Protein AF-A0AAU6XXB5-F1 (afdb_monomer)

Solvent-accessible surface area (backbone atoms only — not comparable to full-atom values): 7673 Å² total; per-residue (Å²): 137,86,54,74,69,56,53,55,53,51,56,53,62,72,57,72,91,86,84,90,88,78,92,80,81,92,74,86,88,80,85,85,77,75,78,63,79,79,72,74,73,52,68,69,59,52,54,56,74,68,56,82,62,86,82,63,86,72,87,78,90,80,84,70,57,74,66,57,48,56,51,50,53,52,48,24,76,75,68,73,47,52,67,70,50,52,52,54,46,51,53,50,54,50,44,71,75,37,59,66,56,51,54,50,53,52,54,51,54,65,60,53,80,77,114

Foldseek 3Di:
DDDPVVVVVVVVVVPDDDDDDDDDDDDDDDDPPPPPPCPPDPPLLVVLVPDDPPPPPDDDPDDDDPVVVVVVVVVCVVNVHDPSSVVVSVVVVVCVVDVVVVVVVVVVVVVVVVD

pLDDT: mean 74.74, std 17.72, range [35.91, 94.75]

Sequence (115 aa):
MRSLADEIRQELAKSTPGKPPSKTKQGNTGPGNNKKASEKTPEILQAMLDYDNSMNKHMVHVRFDKQTVALLNKFKMATDVDLTRFVAFAVKHLVDNYPDIRAIIKQFIQNSDHL

Secondary structure (DSSP, 8-state):
---HHHHHHHHHHHS------------------------PPPHHHHHHHH---TT--S-------HHHHHHHHHHHHHH---HHHHHHHHHHHHHHH-HHHHHHHHHHHHHHTT-

Structure (mmCIF, N/CA/C/O backbone):
data_AF-A0AAU6XXB5-F1
#
_entry.id   AF-A0AAU6XXB5-F1
#
loop_
_atom_site.group_PDB
_atom_site.id
_atom_site.type_symbol
_atom_site.label_atom_id
_atom_site.label_alt_id
_atom_site.label_comp_id
_atom_site.label_asym_id
_atom_site.label_entity_id
_atom_site.label_seq_id
_atom_site.pdbx_PDB_ins_code
_atom_site.Cartn_x
_atom_site.Cartn_y
_atom_site.Cartn_z
_atom_site.occupancy
_atom_site.B_iso_or_equiv
_atom_site.auth_seq_id
_atom_site.auth_comp_id
_atom_site.auth_asym_id
_atom_site.auth_atom_id
_atom_site.pdbx_PDB_model_num
ATOM 1 N N . MET A 1 1 ? 17.021 19.397 61.684 1.00 52.56 1 MET A N 1
ATOM 2 C CA . MET A 1 1 ? 16.369 19.828 60.429 1.00 52.56 1 MET A CA 1
ATOM 3 C C . MET A 1 1 ? 15.278 18.820 60.106 1.00 52.56 1 MET A C 1
ATOM 5 O O . MET A 1 1 ? 15.603 17.645 60.008 1.00 52.56 1 MET A O 1
ATOM 9 N N . ARG A 1 2 ? 14.005 19.230 60.052 1.00 53.72 2 ARG A N 1
ATOM 10 C CA . ARG A 1 2 ? 12.905 18.369 59.576 1.00 53.72 2 ARG A CA 1
ATOM 11 C C . ARG A 1 2 ? 12.763 18.571 58.065 1.00 53.72 2 ARG A C 1
ATOM 13 O O . ARG A 1 2 ? 12.937 19.694 57.601 1.00 53.72 2 ARG A O 1
ATOM 20 N N . SER A 1 3 ? 12.553 17.490 57.316 1.00 75.81 3 SER A N 1
ATOM 21 C CA . SER A 1 3 ? 12.509 17.508 55.849 1.00 75.81 3 SER A CA 1
ATOM 22 C C . SER A 1 3 ? 11.125 17.926 55.349 1.00 75.81 3 SER A C 1
ATOM 24 O O . SER A 1 3 ? 10.125 17.563 55.961 1.00 75.81 3 SER A O 1
ATOM 26 N N . LEU A 1 4 ? 11.051 18.601 54.196 1.00 70.31 4 LEU A N 1
ATOM 27 C CA . LEU A 1 4 ? 9.793 18.875 53.473 1.00 70.31 4 LEU A CA 1
ATOM 28 C C . LEU A 1 4 ? 8.967 17.597 53.240 1.00 70.31 4 LEU A C 1
ATOM 30 O O . LEU A 1 4 ? 7.739 17.617 53.229 1.00 70.31 4 LEU A O 1
ATOM 34 N N . ALA A 1 5 ? 9.645 16.455 53.108 1.00 79.69 5 ALA A N 1
ATOM 35 C CA . ALA A 1 5 ? 8.995 15.158 52.980 1.00 79.69 5 ALA A CA 1
ATOM 36 C C . ALA A 1 5 ? 8.231 14.737 54.250 1.00 79.69 5 ALA A C 1
ATOM 38 O O . ALA A 1 5 ? 7.240 14.015 54.151 1.00 79.69 5 ALA A O 1
ATOM 39 N N . ASP A 1 6 ? 8.668 15.176 55.433 1.00 77.50 6 ASP A N 1
ATOM 40 C CA . ASP A 1 6 ? 7.979 14.881 56.692 1.00 77.50 6 ASP A CA 1
ATOM 41 C C . ASP A 1 6 ? 6.734 15.756 56.874 1.00 77.50 6 ASP A C 1
ATOM 43 O O . ASP A 1 6 ? 5.744 15.286 57.428 1.00 77.50 6 ASP A O 1
ATOM 47 N N . GLU A 1 7 ? 6.742 16.980 56.342 1.00 76.38 7 GLU A N 1
ATOM 48 C CA . GLU A 1 7 ? 5.595 17.895 56.369 1.00 76.38 7 GLU A CA 1
ATOM 49 C C . GLU A 1 7 ? 4.440 17.367 55.501 1.00 76.38 7 GLU A C 1
ATOM 51 O O . GLU A 1 7 ? 3.313 17.249 55.976 1.00 76.38 7 GLU A O 1
ATOM 56 N N . ILE A 1 8 ? 4.740 16.874 54.291 1.00 72.62 8 ILE A N 1
ATOM 57 C CA . ILE A 1 8 ? 3.755 16.234 53.396 1.00 72.62 8 ILE A CA 1
ATOM 58 C C . ILE A 1 8 ? 3.140 14.982 54.038 1.00 72.62 8 ILE A C 1
ATOM 60 O O . ILE A 1 8 ? 1.934 14.745 53.946 1.00 72.62 8 ILE A O 1
ATOM 64 N N . ARG A 1 9 ? 3.958 14.170 54.720 1.00 75.38 9 ARG A N 1
ATOM 65 C CA . ARG A 1 9 ? 3.477 12.982 55.444 1.00 75.38 9 ARG A CA 1
ATOM 66 C C . ARG A 1 9 ? 2.549 13.361 56.594 1.00 75.38 9 ARG A C 1
ATOM 68 O O . ARG A 1 9 ? 1.602 12.628 56.867 1.00 75.38 9 ARG A O 1
ATOM 75 N N . GLN A 1 10 ? 2.807 14.486 57.256 1.00 74.12 10 GLN A N 1
ATOM 76 C CA . GLN A 1 10 ? 1.997 14.965 58.372 1.00 74.12 10 GLN A CA 1
ATOM 77 C C . GLN A 1 10 ? 0.671 15.587 57.901 1.00 74.12 10 GLN A C 1
ATOM 79 O O . GLN A 1 10 ? -0.356 15.367 58.544 1.00 74.12 10 GLN A O 1
ATOM 84 N N . GLU A 1 11 ? 0.672 16.272 56.753 1.00 71.25 11 GLU A N 1
ATOM 85 C CA . GLU A 1 11 ? -0.518 16.800 56.065 1.00 71.25 11 GLU A CA 1
ATOM 86 C C . GLU A 1 11 ? -1.462 15.664 55.616 1.00 71.25 11 GLU A C 1
ATOM 88 O O . GLU A 1 11 ? -2.668 15.679 55.881 1.00 71.25 11 GLU A O 1
ATOM 93 N N . LEU A 1 12 ? -0.889 14.616 55.009 1.00 67.38 12 LEU A N 1
ATOM 94 C CA . LEU A 1 12 ? -1.615 13.419 54.570 1.00 67.38 12 LEU A CA 1
ATOM 95 C C . LEU A 1 12 ? -2.127 12.580 55.746 1.00 67.38 12 LEU A C 1
ATOM 97 O O . LEU A 1 12 ? -3.184 11.976 55.637 1.00 67.38 12 LEU A O 1
ATOM 101 N N . ALA A 1 13 ? -1.411 12.543 56.873 1.00 65.75 13 ALA A N 1
ATOM 102 C CA . ALA A 1 13 ? -1.842 11.803 58.061 1.00 65.75 13 ALA A CA 1
ATOM 103 C C . ALA A 1 13 ? -2.957 12.510 58.853 1.00 65.75 13 ALA A C 1
ATOM 105 O O . ALA A 1 13 ? -3.707 11.847 59.566 1.00 65.75 13 ALA A O 1
ATOM 106 N N . LYS A 1 14 ? -3.077 13.841 58.749 1.00 63.81 14 LYS A N 1
ATOM 107 C CA . LYS A 1 14 ? -4.190 14.602 59.347 1.00 63.81 14 LYS A CA 1
ATOM 108 C C . LYS A 1 14 ? -5.472 14.522 58.517 1.00 63.81 14 LYS A C 1
ATOM 110 O O . LYS A 1 14 ? -6.561 14.678 59.064 1.00 63.81 14 LYS A O 1
ATOM 115 N N . SER A 1 15 ? -5.349 14.241 57.224 1.00 56.16 15 SER A N 1
ATOM 116 C CA . SER A 1 15 ? -6.478 14.036 56.324 1.00 56.16 15 SER A CA 1
ATOM 117 C C . SER A 1 15 ? -6.803 12.541 56.254 1.00 56.16 15 SER A C 1
ATOM 119 O O . SER A 1 15 ? -6.098 11.791 55.591 1.00 56.16 15 SER A O 1
ATOM 121 N N . THR A 1 16 ? -7.911 12.127 56.882 1.00 53.88 16 THR A N 1
ATOM 122 C CA . THR A 1 16 ? -8.555 10.785 56.866 1.00 53.88 16 THR A CA 1
ATOM 123 C C . THR A 1 16 ? -8.255 9.872 58.074 1.00 53.88 16 THR A C 1
ATOM 125 O O . THR A 1 16 ? -7.151 9.339 58.197 1.00 53.88 16 THR A O 1
ATOM 128 N N . PRO A 1 17 ? -9.250 9.577 58.936 1.00 47.62 17 PRO A N 1
ATOM 129 C CA . PRO A 1 17 ? -9.192 8.435 59.839 1.00 47.62 17 PRO A CA 1
ATOM 130 C C . PRO A 1 17 ? -9.661 7.161 59.113 1.00 47.62 17 PRO A C 1
ATOM 132 O O . PRO A 1 17 ? -10.767 7.121 58.581 1.00 47.62 17 PRO A O 1
ATOM 135 N N . GLY A 1 18 ? -8.847 6.100 59.135 1.00 43.50 18 GLY A N 1
ATOM 136 C CA . GLY A 1 18 ? -9.302 4.730 58.839 1.00 43.50 18 GLY A CA 1
ATOM 137 C C . GLY A 1 18 ? -8.377 3.910 57.934 1.00 43.50 18 GLY A C 1
ATOM 138 O O . GLY A 1 18 ? -8.357 4.073 56.722 1.00 43.50 18 GLY A O 1
ATOM 139 N N . LYS A 1 19 ? -7.628 2.985 58.537 1.00 44.06 19 LYS A N 1
ATOM 140 C CA . LYS A 1 19 ? -6.657 2.041 57.937 1.00 44.06 19 LYS A CA 1
ATOM 141 C C . LYS A 1 19 ? -7.281 0.605 57.925 1.00 44.06 19 LYS A C 1
ATOM 143 O O . LYS A 1 19 ? -8.294 0.429 58.593 1.00 44.06 19 LYS A O 1
ATOM 148 N N . PRO A 1 20 ? -6.605 -0.473 57.453 1.00 49.44 20 PRO A N 1
ATOM 149 C CA . PRO A 1 20 ? -6.483 -1.077 56.103 1.00 49.44 20 PRO A CA 1
ATOM 150 C C . PRO A 1 20 ? -6.994 -2.568 56.090 1.00 49.44 20 PRO A C 1
ATOM 152 O O . PRO A 1 20 ? -7.848 -2.895 56.904 1.00 49.44 20 PRO A O 1
ATOM 155 N N . PRO A 1 21 ? -6.391 -3.553 55.376 1.00 50.72 21 PRO A N 1
ATOM 156 C CA . PRO A 1 21 ? -6.335 -3.855 53.935 1.00 50.72 21 PRO A CA 1
ATOM 157 C C . PRO A 1 21 ? -7.017 -5.212 53.585 1.00 50.72 21 PRO A C 1
ATOM 159 O O . PRO A 1 21 ? -7.028 -6.136 54.391 1.00 50.72 21 PRO A O 1
ATOM 162 N N . SER A 1 22 ? -7.468 -5.435 52.344 1.00 39.00 22 SER A N 1
ATOM 163 C CA . SER A 1 22 ? -7.679 -6.815 51.865 1.00 39.00 22 SER A CA 1
ATOM 164 C C . SER A 1 22 ? -7.429 -6.950 50.366 1.00 39.00 22 SER A C 1
ATOM 166 O O . SER A 1 22 ? -8.164 -6.428 49.531 1.00 39.00 22 SER A O 1
ATOM 168 N N . LYS A 1 23 ? -6.356 -7.676 50.031 1.00 47.38 23 LYS A N 1
ATOM 169 C CA . LYS A 1 23 ? -6.243 -8.399 48.762 1.00 47.38 23 LYS A CA 1
ATOM 170 C C . LYS A 1 23 ? -7.350 -9.453 48.761 1.00 47.38 23 LYS A C 1
ATOM 172 O O . LYS A 1 23 ? -7.447 -10.163 49.754 1.00 47.38 23 LYS A O 1
ATOM 177 N N . THR A 1 24 ? -8.097 -9.604 47.664 1.00 36.91 24 THR A N 1
ATOM 178 C CA . THR A 1 24 ? -8.385 -10.882 46.965 1.00 36.91 24 THR A CA 1
ATOM 179 C C . THR A 1 24 ? -9.536 -10.686 45.964 1.00 36.91 24 THR A C 1
ATOM 181 O O . THR A 1 24 ? -10.650 -10.366 46.348 1.00 36.91 24 THR A O 1
ATOM 184 N N . LYS A 1 25 ? -9.222 -10.934 44.684 1.00 43.00 25 LYS A N 1
ATOM 185 C CA . LYS A 1 25 ? -10.091 -11.381 43.575 1.00 43.00 25 LYS A CA 1
ATOM 186 C C . LYS A 1 25 ? -11.366 -10.574 43.291 1.00 43.00 25 LYS A C 1
ATOM 188 O O . LYS A 1 25 ? -12.428 -10.799 43.858 1.00 43.00 25 LYS A O 1
ATOM 193 N N . GLN A 1 26 ? -11.245 -9.726 42.275 1.00 42.78 26 GLN A N 1
ATOM 194 C CA . GLN A 1 26 ? -12.349 -9.108 41.554 1.00 42.78 26 GLN A CA 1
ATOM 195 C C . GLN A 1 26 ? -13.183 -10.199 40.861 1.00 42.78 26 GLN A C 1
ATOM 197 O O . GLN A 1 26 ? -12.704 -10.902 39.970 1.00 42.78 26 GLN A O 1
ATOM 202 N N . GLY A 1 27 ? -14.412 -10.368 41.340 1.00 35.91 27 GLY A N 1
ATOM 203 C CA . GLY A 1 27 ? -15.450 -11.161 40.706 1.00 35.91 27 GLY A CA 1
ATOM 204 C C . GLY A 1 27 ? -16.182 -10.362 39.627 1.00 35.91 27 GLY A C 1
ATOM 205 O O . GLY A 1 27 ? -16.511 -9.200 39.822 1.00 35.91 27 GLY A O 1
ATOM 206 N N . ASN A 1 28 ? -16.387 -11.041 38.502 1.00 40.66 28 ASN A N 1
ATOM 207 C CA . ASN A 1 28 ? -17.651 -11.294 37.811 1.00 40.66 28 ASN A CA 1
ATOM 208 C C . ASN A 1 28 ? -18.644 -10.149 37.483 1.00 40.66 28 ASN A C 1
ATOM 210 O O . ASN A 1 28 ? -19.042 -9.365 38.335 1.00 40.66 28 ASN A O 1
ATOM 214 N N . THR A 1 29 ? -19.211 -10.291 36.276 1.00 37.75 29 THR A N 1
ATOM 215 C CA . THR A 1 29 ? -20.528 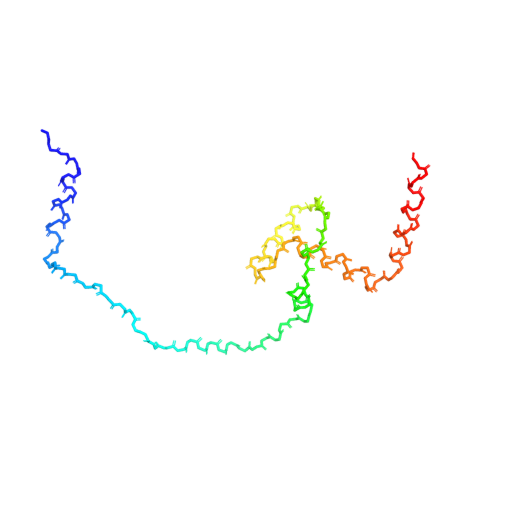-9.843 35.764 1.00 37.75 29 THR A CA 1
ATOM 216 C C . THR A 1 29 ? -20.605 -8.567 34.917 1.00 37.75 29 THR A C 1
ATOM 218 O O . THR A 1 29 ? -20.390 -7.456 35.382 1.00 37.75 29 THR A O 1
ATOM 221 N N . GLY A 1 30 ? -21.033 -8.755 33.660 1.00 35.94 30 GLY A N 1
ATOM 222 C CA . GLY A 1 30 ? -21.672 -7.714 32.852 1.00 35.94 30 GLY A CA 1
ATOM 223 C C . GLY A 1 30 ? -21.197 -7.656 31.399 1.00 35.94 30 GLY A C 1
ATOM 224 O O . GLY A 1 30 ? -20.176 -7.029 31.133 1.00 35.94 30 GLY A O 1
ATOM 225 N N . PRO A 1 31 ? -21.920 -8.269 30.442 1.00 49.22 31 PRO A N 1
ATOM 226 C CA . PRO A 1 31 ? -21.542 -8.300 29.037 1.00 49.22 31 PRO A CA 1
ATOM 227 C C . PRO A 1 31 ? -21.921 -6.979 28.364 1.00 49.22 31 PRO A C 1
ATOM 229 O O . PRO A 1 31 ? -23.089 -6.714 28.086 1.00 49.22 31 PRO A O 1
ATOM 232 N N . GLY A 1 32 ? -20.919 -6.161 28.047 1.00 38.00 32 GLY A N 1
ATOM 233 C CA . GLY A 1 32 ? -21.066 -5.013 27.156 1.00 38.00 32 GLY A CA 1
ATOM 234 C C . GLY A 1 32 ? -21.198 -5.466 25.705 1.00 38.00 32 GLY A C 1
ATOM 235 O O . GLY A 1 32 ? -20.327 -5.190 24.887 1.00 38.00 32 GLY A O 1
ATOM 236 N N . ASN A 1 33 ? -22.272 -6.194 25.396 1.00 50.81 33 ASN A N 1
ATOM 237 C CA . ASN A 1 33 ? -22.676 -6.555 24.044 1.00 50.81 33 ASN A CA 1
ATOM 238 C C . ASN A 1 33 ? -23.188 -5.290 23.343 1.00 50.81 33 ASN A C 1
ATOM 240 O O . ASN A 1 33 ? -24.383 -5.118 23.115 1.00 50.81 33 ASN A O 1
ATOM 244 N N . ASN A 1 34 ? -22.275 -4.371 23.031 1.00 44.62 34 ASN A N 1
ATOM 245 C CA . ASN A 1 34 ? -22.558 -3.259 22.145 1.00 44.62 34 ASN A CA 1
ATOM 246 C C . ASN A 1 34 ? -22.554 -3.825 20.722 1.00 44.62 34 ASN A C 1
ATOM 248 O O . ASN A 1 34 ? -21.599 -3.664 19.965 1.00 44.62 34 ASN A O 1
ATOM 252 N N . LYS A 1 35 ? -23.643 -4.521 20.368 1.00 52.19 35 LYS A N 1
ATOM 253 C CA . LYS A 1 35 ? -24.040 -4.740 18.976 1.00 52.19 35 LYS A CA 1
ATOM 254 C C . LYS A 1 35 ? -24.386 -3.375 18.384 1.00 52.19 35 LYS A C 1
ATOM 256 O O . LYS A 1 35 ? -25.550 -3.042 18.180 1.00 52.19 35 LYS A O 1
ATOM 261 N N . LYS A 1 36 ? -23.358 -2.562 18.135 1.00 49.81 36 LYS A N 1
ATOM 262 C CA . LYS A 1 36 ? -23.440 -1.533 17.108 1.00 49.81 36 LYS A CA 1
ATOM 263 C C . LYS A 1 36 ? -23.692 -2.285 15.812 1.00 49.81 36 LYS A C 1
ATOM 265 O O . LYS A 1 36 ? -23.057 -3.311 15.570 1.00 49.81 36 LYS A O 1
ATOM 270 N N . ALA A 1 37 ? -24.694 -1.827 15.069 1.00 48.09 37 ALA A N 1
ATOM 271 C CA . ALA A 1 37 ? -25.052 -2.348 13.764 1.00 48.09 37 ALA A CA 1
ATOM 272 C C . ALA A 1 37 ? -23.775 -2.717 13.004 1.00 48.09 37 ALA A C 1
ATOM 274 O O . ALA A 1 37 ? -22.868 -1.893 12.898 1.00 48.09 37 ALA A O 1
ATOM 275 N N . SER A 1 38 ? -23.680 -3.975 12.572 1.00 55.69 38 SER A N 1
ATOM 276 C CA . SER A 1 38 ? -22.598 -4.426 11.707 1.00 55.69 38 SER A CA 1
ATOM 277 C C . SER A 1 38 ? -22.748 -3.669 10.392 1.00 55.69 38 SER A C 1
ATOM 279 O O . SER A 1 38 ? -23.399 -4.131 9.458 1.00 55.69 38 SER A O 1
ATOM 281 N N . GLU A 1 39 ? -22.184 -2.464 10.331 1.00 66.38 39 GLU A N 1
ATOM 282 C CA . GLU A 1 39 ? -21.666 -1.949 9.078 1.00 66.38 39 GLU A CA 1
ATOM 283 C C . GLU A 1 39 ? -20.739 -3.047 8.582 1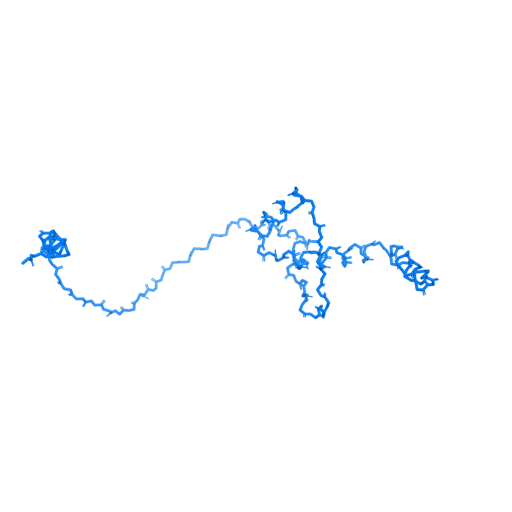.00 66.38 39 GLU A C 1
ATOM 285 O O . GLU A 1 39 ? -19.772 -3.417 9.252 1.00 66.38 39 GLU A O 1
ATOM 290 N N . LYS A 1 40 ? -21.145 -3.69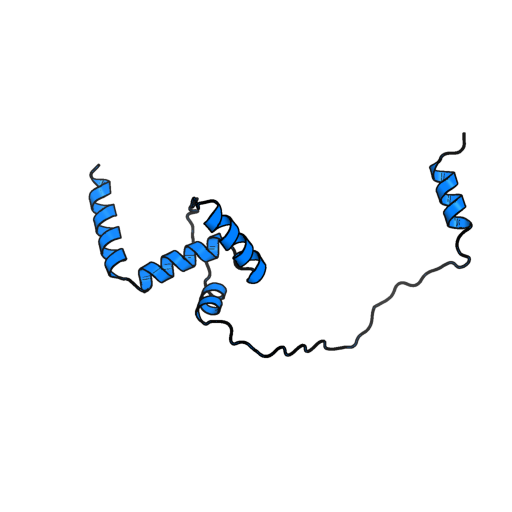3 7.488 1.00 75.19 40 LYS A N 1
ATOM 291 C CA . LYS A 1 40 ? -20.349 -4.744 6.874 1.00 75.19 40 LYS A CA 1
ATOM 292 C C . LYS A 1 40 ? -18.978 -4.141 6.623 1.00 75.19 40 LYS A C 1
ATOM 294 O O . LYS A 1 40 ? -18.874 -3.151 5.898 1.00 75.19 40 LYS A O 1
ATOM 299 N N . THR A 1 41 ? -17.958 -4.711 7.255 1.00 74.81 41 THR A N 1
ATOM 300 C CA . THR A 1 41 ? -16.579 -4.333 6.986 1.00 74.81 41 THR A CA 1
ATOM 301 C C . THR A 1 41 ? -16.382 -4.392 5.473 1.00 74.81 41 THR A C 1
ATOM 303 O O . THR A 1 41 ? -16.708 -5.424 4.880 1.00 74.81 41 THR A O 1
ATOM 306 N N . PRO A 1 42 ? -15.923 -3.307 4.828 1.00 85.56 42 PRO A N 1
ATOM 307 C CA . PRO A 1 42 ? -15.696 -3.317 3.393 1.00 85.56 42 PRO A CA 1
ATOM 308 C C . PRO A 1 42 ? -14.801 -4.499 3.018 1.00 85.56 42 PRO A C 1
ATOM 310 O O . PRO A 1 42 ? -13.789 -4.730 3.681 1.00 85.56 42 PRO A O 1
ATOM 313 N N . GLU A 1 43 ? -15.149 -5.225 1.956 1.00 87.25 43 GLU A N 1
ATOM 314 C CA . GLU A 1 43 ? -14.437 -6.449 1.550 1.00 87.25 43 GLU A CA 1
ATOM 315 C C . GLU A 1 43 ? -12.933 -6.207 1.366 1.00 87.25 43 GLU A C 1
ATOM 317 O O . GLU A 1 43 ? -12.111 -7.026 1.764 1.00 87.25 43 GLU A O 1
ATOM 322 N N . ILE A 1 44 ? -12.561 -5.029 0.857 1.00 87.06 44 ILE A N 1
ATOM 323 C CA . ILE A 1 44 ? -11.161 -4.624 0.693 1.00 87.06 44 ILE A CA 1
ATOM 324 C C . ILE A 1 44 ? -10.414 -4.502 2.027 1.00 87.06 44 ILE A C 1
ATOM 326 O O . ILE A 1 44 ? -9.237 -4.842 2.113 1.00 87.06 44 ILE A O 1
ATOM 330 N N . LEU A 1 45 ? -11.093 -4.038 3.079 1.00 86.19 45 LEU A N 1
ATOM 331 C CA . LEU A 1 45 ? -10.500 -3.885 4.404 1.00 86.19 45 LEU A CA 1
ATOM 332 C C . LEU A 1 45 ? -10.293 -5.256 5.044 1.00 86.19 45 LEU A C 1
ATOM 334 O O . LEU A 1 45 ? -9.255 -5.493 5.654 1.00 86.19 45 LEU A O 1
ATOM 338 N N . GLN A 1 46 ? -11.236 -6.175 4.835 1.00 88.31 46 GLN A N 1
ATOM 339 C CA . GLN A 1 46 ? -11.105 -7.557 5.280 1.00 88.31 46 GLN A CA 1
ATOM 340 C C . GLN A 1 46 ? -9.969 -8.281 4.540 1.00 88.31 46 GLN A C 1
ATOM 342 O O . GLN A 1 46 ? -9.080 -8.829 5.183 1.00 88.31 46 GLN A O 1
ATOM 347 N N . ALA A 1 47 ? -9.899 -8.158 3.211 1.00 87.38 47 ALA A N 1
ATOM 348 C CA . ALA A 1 47 ? -8.801 -8.709 2.413 1.00 87.38 47 ALA A CA 1
ATOM 349 C C . ALA A 1 47 ? -7.423 -8.190 2.863 1.00 87.38 47 ALA A C 1
ATOM 351 O O . ALA A 1 47 ? -6.436 -8.925 2.860 1.00 87.38 47 ALA A O 1
ATOM 352 N N . MET A 1 48 ? -7.351 -6.928 3.289 1.00 88.06 48 MET A N 1
ATOM 353 C CA . MET A 1 48 ? -6.117 -6.333 3.791 1.00 88.06 48 MET A CA 1
ATOM 354 C C . MET A 1 48 ? -5.766 -6.794 5.216 1.00 88.06 48 MET A C 1
ATOM 356 O O . MET A 1 48 ? -4.585 -6.944 5.530 1.00 88.06 48 MET A O 1
ATOM 360 N N . LEU A 1 49 ? -6.771 -7.061 6.060 1.00 85.88 49 LEU A N 1
ATOM 361 C CA . LEU A 1 49 ? -6.616 -7.655 7.395 1.00 85.88 49 LEU A CA 1
ATOM 362 C C . LEU A 1 49 ? -6.259 -9.145 7.370 1.00 85.88 49 LEU A C 1
ATOM 364 O O . LEU A 1 49 ? -5.677 -9.625 8.344 1.00 85.88 49 LEU A O 1
ATOM 368 N N . ASP A 1 50 ? -6.541 -9.843 6.274 1.00 87.69 50 ASP A N 1
ATOM 369 C CA . ASP A 1 50 ? -6.172 -11.249 6.066 1.00 87.69 50 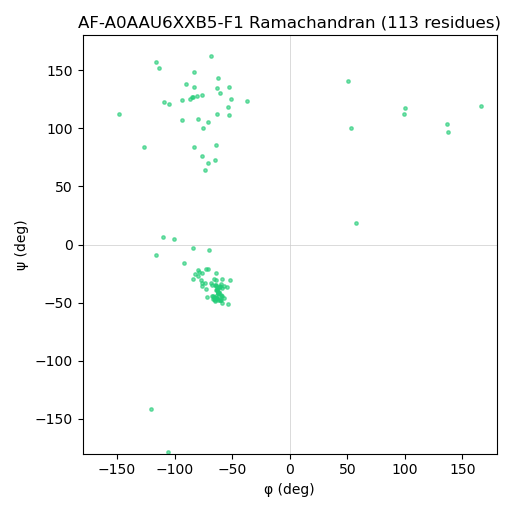ASP A CA 1
ATOM 370 C C . ASP A 1 50 ? -4.811 -11.401 5.362 1.00 87.69 50 ASP A C 1
ATOM 372 O O . ASP A 1 50 ? -4.188 -12.460 5.397 1.00 87.69 50 ASP A O 1
ATOM 376 N N . TYR A 1 51 ? -4.298 -10.333 4.743 1.00 86.94 51 TYR A N 1
ATOM 377 C CA . TYR A 1 51 ? -3.051 -10.368 3.981 1.00 86.94 51 TYR A CA 1
ATOM 378 C C . TYR A 1 51 ? -1.805 -10.511 4.865 1.00 86.94 51 TYR A C 1
ATOM 380 O O . TYR A 1 51 ? -1.387 -9.542 5.495 1.00 86.94 51 TYR A O 1
ATOM 388 N N . ASP A 1 52 ? -1.180 -11.682 4.921 1.00 84.12 52 ASP A N 1
ATOM 389 C CA . ASP A 1 52 ? 0.081 -11.862 5.648 1.00 84.12 52 ASP A CA 1
ATOM 390 C C . ASP A 1 52 ? 1.292 -11.377 4.827 1.00 84.12 52 ASP A C 1
ATOM 392 O O . ASP A 1 52 ? 1.493 -11.770 3.678 1.00 84.12 52 ASP A O 1
ATOM 396 N N . ASN A 1 53 ? 2.115 -10.517 5.431 1.00 82.94 53 ASN A N 1
ATOM 397 C CA . ASN A 1 53 ? 3.344 -9.98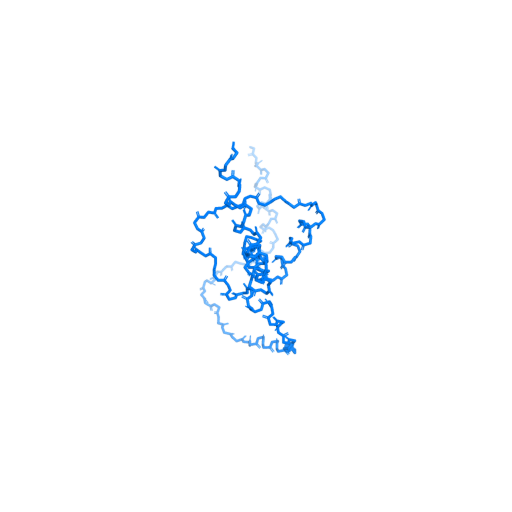1 4.847 1.00 82.94 53 ASN A CA 1
ATOM 398 C C . ASN A 1 53 ? 4.624 -10.514 5.524 1.00 82.94 53 ASN A C 1
ATOM 400 O O . ASN A 1 53 ? 5.715 -10.057 5.175 1.00 82.94 53 ASN A O 1
ATOM 404 N N . SER A 1 54 ? 4.513 -11.482 6.443 1.00 79.88 54 SER A N 1
ATOM 405 C CA . SER A 1 54 ? 5.624 -12.055 7.220 1.00 79.88 54 SER A CA 1
ATOM 406 C C . SER A 1 54 ? 6.735 -12.682 6.365 1.00 79.88 54 SER A C 1
ATOM 408 O O . SER A 1 54 ? 7.905 -12.675 6.747 1.00 79.88 54 SER A O 1
ATOM 410 N N . MET A 1 55 ? 6.389 -13.195 5.181 1.00 77.31 55 MET A N 1
ATOM 411 C CA . MET A 1 55 ? 7.318 -13.855 4.254 1.00 77.31 55 MET A CA 1
ATOM 412 C C . MET A 1 55 ? 8.083 -12.890 3.337 1.00 77.31 55 MET A C 1
ATOM 414 O O . MET A 1 55 ? 8.954 -13.320 2.575 1.00 77.31 55 MET A O 1
ATOM 418 N N . ASN A 1 56 ? 7.805 -11.585 3.403 1.00 78.94 56 ASN A N 1
ATOM 419 C CA . ASN A 1 56 ? 8.503 -10.598 2.585 1.00 78.94 56 ASN A CA 1
ATOM 420 C C . ASN A 1 56 ? 9.917 -10.353 3.136 1.00 78.94 56 ASN A C 1
ATOM 422 O O . ASN A 1 56 ? 10.112 -9.604 4.088 1.00 78.94 56 ASN A O 1
ATOM 426 N N . LYS A 1 57 ? 10.920 -10.981 2.508 1.00 70.00 57 LYS A N 1
ATOM 427 C CA . LYS A 1 57 ? 12.336 -10.915 2.926 1.00 70.00 57 LYS A CA 1
ATOM 428 C C . LYS A 1 57 ? 13.019 -9.567 2.681 1.00 70.00 57 LYS A C 1
ATOM 430 O O . LYS A 1 57 ? 14.047 -9.293 3.294 1.00 70.00 57 LYS A O 1
ATOM 435 N N . HIS A 1 58 ? 12.489 -8.744 1.779 1.00 77.00 58 HIS A N 1
ATOM 436 C CA . HIS A 1 58 ? 13.098 -7.471 1.398 1.00 77.00 58 HIS A CA 1
ATOM 437 C C . HIS A 1 58 ? 12.279 -6.302 1.938 1.00 77.00 58 HIS A C 1
ATOM 439 O O . HIS A 1 58 ? 11.092 -6.168 1.639 1.00 77.00 58 HIS A O 1
ATOM 445 N N . MET A 1 59 ? 12.930 -5.443 2.720 1.00 75.94 59 MET A N 1
ATOM 446 C CA . MET A 1 59 ? 12.326 -4.217 3.226 1.00 75.94 59 MET A CA 1
ATOM 447 C C . MET A 1 59 ? 12.465 -3.102 2.188 1.00 75.94 59 MET A C 1
ATOM 449 O O . MET A 1 59 ? 13.566 -2.805 1.728 1.00 75.94 59 MET A O 1
ATOM 453 N N . VAL A 1 60 ? 11.346 -2.467 1.840 1.00 79.12 60 VAL A N 1
ATOM 454 C CA . VAL A 1 60 ? 11.314 -1.334 0.909 1.00 79.12 60 VAL A CA 1
ATOM 455 C C . VAL A 1 60 ? 11.104 -0.043 1.695 1.00 79.12 60 VAL A C 1
ATOM 457 O O . VAL A 1 60 ? 10.091 0.126 2.374 1.00 79.12 60 VAL A O 1
ATOM 460 N N . HIS A 1 61 ? 12.045 0.895 1.578 1.00 80.31 61 HIS A N 1
ATOM 461 C CA . HIS A 1 61 ? 11.908 2.241 2.135 1.00 80.31 61 HIS A CA 1
ATOM 462 C C . HIS A 1 61 ? 11.109 3.132 1.183 1.00 80.31 61 HIS A C 1
ATOM 464 O O . HIS A 1 61 ? 11.673 3.875 0.379 1.00 80.31 61 HIS A O 1
ATOM 470 N N . VAL A 1 62 ? 9.782 3.055 1.265 1.00 83.25 62 VAL A N 1
ATOM 471 C CA . VAL A 1 62 ? 8.914 3.889 0.427 1.00 83.25 62 VAL A CA 1
ATOM 472 C C . VAL A 1 62 ? 8.882 5.319 0.957 1.00 83.25 62 VAL A C 1
ATOM 474 O O . VAL A 1 62 ? 8.638 5.558 2.140 1.00 83.25 62 VAL A O 1
ATOM 477 N N . ARG A 1 63 ? 9.132 6.281 0.064 1.00 88.06 63 ARG A N 1
ATOM 478 C CA . ARG A 1 63 ? 8.986 7.708 0.352 1.00 88.06 63 ARG A CA 1
ATOM 479 C C . ARG A 1 63 ? 7.597 8.158 -0.071 1.00 88.06 63 ARG A C 1
ATOM 481 O O . ARG A 1 63 ? 7.224 8.006 -1.228 1.00 88.06 63 ARG A O 1
ATOM 488 N N . PHE A 1 64 ? 6.875 8.744 0.870 1.00 88.19 64 PHE A N 1
ATOM 489 C CA . PHE A 1 64 ? 5.581 9.368 0.634 1.00 88.19 64 PHE A CA 1
ATOM 490 C C . PHE A 1 64 ? 5.702 10.874 0.845 1.00 88.19 64 PHE A C 1
ATOM 492 O O . PHE A 1 64 ? 6.528 11.341 1.636 1.00 88.19 64 PHE A O 1
ATOM 499 N N . ASP A 1 65 ? 4.871 11.641 0.152 1.00 93.19 65 ASP A N 1
ATOM 500 C CA . ASP A 1 65 ? 4.705 13.056 0.442 1.00 93.19 65 ASP A CA 1
ATOM 501 C C . ASP A 1 65 ? 4.014 13.253 1.806 1.00 93.19 65 ASP A C 1
ATOM 503 O O . ASP A 1 65 ? 3.384 12.351 2.368 1.00 93.19 65 ASP A O 1
ATOM 507 N N . LYS A 1 66 ? 4.124 14.464 2.356 1.00 93.00 66 LYS A N 1
ATOM 508 C CA . LYS A 1 66 ? 3.621 14.769 3.703 1.00 93.00 66 LYS A CA 1
ATOM 509 C C . LYS A 1 66 ? 2.111 14.544 3.843 1.00 93.00 66 LYS A C 1
ATOM 511 O O . LYS A 1 66 ? 1.668 14.161 4.926 1.00 93.00 66 LYS A O 1
ATOM 516 N N . GLN A 1 67 ? 1.327 14.789 2.790 1.00 94.75 67 GLN A N 1
ATOM 517 C CA . GLN A 1 67 ? -0.129 14.646 2.848 1.00 94.75 67 GLN A CA 1
ATOM 518 C C . GLN A 1 67 ? -0.510 13.166 2.905 1.00 94.75 67 GLN A C 1
ATOM 520 O O . GLN A 1 67 ? -1.290 12.765 3.772 1.00 94.75 67 GLN A O 1
ATOM 525 N N . THR A 1 68 ? 0.118 12.345 2.063 1.00 91.88 68 THR A N 1
ATOM 526 C CA . THR A 1 68 ? -0.093 10.893 2.053 1.00 91.88 68 THR A CA 1
ATOM 527 C C . THR A 1 68 ? 0.324 10.245 3.372 1.00 91.88 68 THR A C 1
ATOM 529 O O . THR A 1 68 ? -0.431 9.441 3.913 1.00 91.88 68 THR A O 1
ATOM 532 N N . VAL A 1 69 ? 1.456 10.643 3.969 1.00 91.31 69 VAL A N 1
ATOM 533 C CA . VAL A 1 69 ? 1.861 10.139 5.299 1.00 91.31 69 VAL A CA 1
ATOM 534 C C . VAL A 1 69 ? 0.811 10.462 6.364 1.00 91.31 69 VAL A C 1
ATOM 536 O O . VAL A 1 69 ? 0.460 9.602 7.169 1.00 91.31 69 VAL A O 1
ATOM 539 N N . ALA A 1 70 ? 0.280 11.688 6.373 1.00 93.25 70 ALA A N 1
ATOM 540 C CA . ALA A 1 70 ? -0.732 12.088 7.346 1.00 93.25 70 ALA A CA 1
ATOM 541 C C . ALA A 1 70 ? -2.033 11.284 7.194 1.00 93.25 70 ALA A C 1
ATOM 543 O O . ALA A 1 70 ? -2.638 10.900 8.198 1.00 93.25 70 ALA A O 1
ATOM 544 N N . LEU A 1 71 ? -2.451 11.008 5.956 1.00 94.00 71 LEU A N 1
ATOM 545 C CA . LEU A 1 71 ? -3.613 10.168 5.673 1.00 94.00 71 LEU A CA 1
ATOM 546 C C . LEU A 1 71 ? -3.384 8.724 6.133 1.00 94.00 71 LEU A C 1
ATOM 548 O O . LEU A 1 71 ? -4.220 8.159 6.835 1.00 94.00 71 LEU A O 1
ATOM 552 N N . LEU A 1 72 ? -2.232 8.153 5.789 1.00 91.50 72 LEU A N 1
ATOM 553 C CA . LEU A 1 72 ? -1.883 6.780 6.130 1.00 91.50 72 LEU A CA 1
ATOM 554 C C . LEU A 1 72 ? -1.730 6.568 7.642 1.00 91.50 72 LEU A C 1
ATOM 556 O O . LEU A 1 72 ? -2.145 5.536 8.162 1.00 91.50 72 LEU A O 1
ATOM 560 N N . ASN A 1 73 ? -1.223 7.562 8.374 1.00 91.19 73 ASN A N 1
ATOM 561 C CA . ASN A 1 73 ? -1.170 7.510 9.835 1.00 91.19 73 ASN A CA 1
ATOM 562 C C . ASN A 1 73 ? -2.572 7.479 10.455 1.00 91.19 73 ASN A C 1
ATOM 564 O O . ASN A 1 73 ? -2.829 6.665 11.339 1.00 91.19 73 ASN A O 1
ATOM 568 N N . LYS A 1 74 ? -3.500 8.314 9.970 1.00 93.19 74 LYS A N 1
ATOM 569 C CA . LYS A 1 74 ? -4.903 8.280 10.419 1.00 93.19 74 LYS A CA 1
ATOM 570 C C . LYS A 1 74 ? -5.553 6.937 10.097 1.00 93.19 74 LYS A C 1
ATOM 572 O O . LYS A 1 74 ? -6.253 6.382 10.937 1.00 93.19 74 LYS A O 1
ATOM 577 N N . PHE A 1 75 ? -5.286 6.407 8.904 1.00 91.75 75 PHE A N 1
ATOM 578 C CA . PHE A 1 75 ? -5.772 5.098 8.484 1.00 91.75 75 PHE A CA 1
ATOM 579 C C . PHE A 1 75 ? -5.271 3.980 9.409 1.00 91.75 75 PHE A C 1
ATOM 581 O O . PHE A 1 75 ? -6.075 3.183 9.895 1.00 91.75 75 PHE A O 1
ATOM 588 N N . LYS A 1 76 ? -3.969 3.968 9.724 1.00 91.31 76 LYS A N 1
ATOM 589 C CA . LYS A 1 76 ? -3.378 3.029 10.683 1.00 91.31 76 LYS A CA 1
ATOM 590 C C . LYS A 1 76 ? -4.053 3.126 12.053 1.00 91.31 76 LYS A C 1
ATOM 592 O O . LYS A 1 76 ? -4.429 2.105 12.610 1.00 91.31 76 LYS A O 1
ATOM 597 N N . MET A 1 77 ? -4.270 4.336 12.576 1.00 89.69 77 MET A N 1
ATOM 598 C CA . MET A 1 77 ? -4.933 4.523 13.877 1.00 89.69 77 MET A CA 1
ATOM 599 C C . MET A 1 77 ? -6.392 4.044 13.895 1.00 89.69 77 MET A C 1
ATOM 601 O O . MET A 1 77 ? -6.880 3.636 14.942 1.00 89.69 77 MET A O 1
ATOM 605 N N . ALA A 1 78 ? -7.092 4.108 12.760 1.00 89.38 78 ALA A N 1
ATOM 606 C CA . ALA A 1 78 ? -8.494 3.708 12.661 1.00 89.38 78 ALA A CA 1
ATOM 607 C C . ALA A 1 78 ? -8.694 2.200 12.434 1.00 89.38 78 ALA A C 1
ATOM 609 O O . ALA A 1 78 ? -9.729 1.663 12.820 1.00 89.38 78 ALA A O 1
ATOM 610 N N . THR A 1 79 ? -7.740 1.531 11.781 1.00 87.31 79 THR A N 1
ATOM 611 C CA . THR A 1 79 ? -7.890 0.138 11.313 1.00 87.31 79 THR 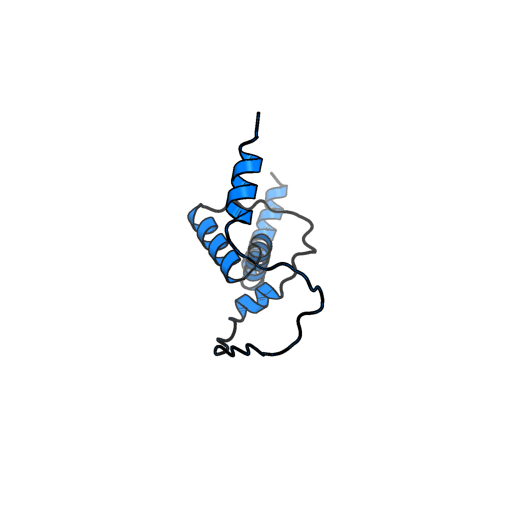A CA 1
ATOM 612 C C . THR A 1 79 ? -6.928 -0.849 11.965 1.00 87.31 79 THR A C 1
ATOM 614 O O . THR A 1 79 ? -7.063 -2.047 11.745 1.00 87.31 79 THR A O 1
ATOM 617 N N . ASP A 1 80 ? -5.957 -0.350 12.733 1.00 85.94 80 ASP A N 1
ATOM 618 C CA . ASP A 1 80 ? -4.842 -1.116 13.305 1.00 85.94 80 ASP A CA 1
ATOM 619 C C . ASP A 1 80 ? -3.988 -1.854 12.254 1.00 85.94 80 ASP A C 1
ATOM 621 O O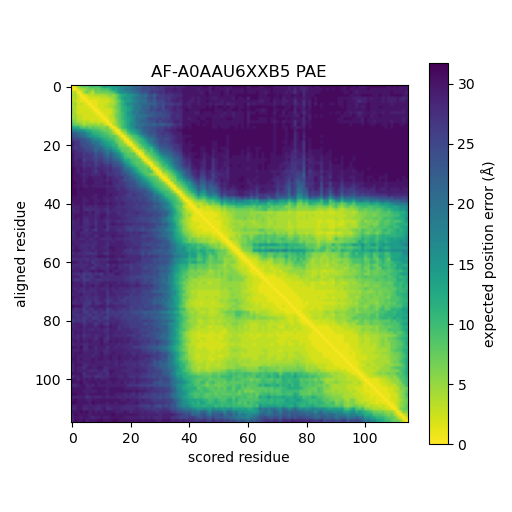 . ASP A 1 80 ? -3.224 -2.769 12.552 1.00 85.94 80 ASP A O 1
ATOM 625 N N . VAL A 1 81 ? -4.090 -1.445 10.984 1.00 87.25 81 VAL A N 1
ATOM 626 C CA . VAL A 1 81 ? -3.278 -2.003 9.904 1.00 87.25 81 VAL A CA 1
ATOM 627 C C . V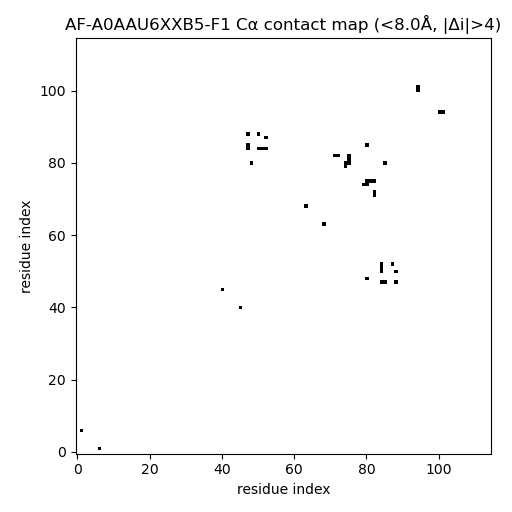AL A 1 81 ? -1.952 -1.264 9.810 1.00 87.25 81 VAL A C 1
ATOM 629 O O . VAL A 1 81 ? -1.893 -0.045 9.626 1.00 87.25 81 VAL A O 1
ATOM 632 N N . ASP A 1 82 ? -0.863 -2.027 9.872 1.00 88.06 82 ASP A N 1
ATOM 633 C CA . ASP A 1 82 ? 0.475 -1.497 9.669 1.00 88.06 82 ASP A CA 1
ATOM 634 C C . ASP A 1 82 ? 0.686 -0.925 8.269 1.00 88.06 82 ASP A C 1
ATOM 636 O O . ASP A 1 82 ? 0.253 -1.470 7.253 1.00 88.06 82 ASP A O 1
ATOM 640 N N . LEU A 1 83 ? 1.452 0.163 8.210 1.00 87.62 83 LEU A N 1
ATOM 641 C CA . LEU A 1 83 ? 1.724 0.867 6.964 1.00 87.62 83 LEU A CA 1
ATOM 642 C C . LEU A 1 83 ? 2.491 0.002 5.955 1.00 87.62 83 LEU A C 1
ATOM 644 O O . LEU A 1 83 ? 2.218 0.028 4.760 1.00 87.62 83 LEU A O 1
ATOM 648 N N . THR A 1 84 ? 3.432 -0.806 6.436 1.00 87.31 84 THR A N 1
ATOM 649 C CA . THR A 1 84 ? 4.188 -1.755 5.608 1.00 87.31 84 THR A CA 1
ATOM 650 C C . THR A 1 84 ? 3.274 -2.819 5.002 1.00 87.31 84 THR A C 1
ATOM 652 O O . THR A 1 84 ? 3.426 -3.176 3.834 1.00 87.31 84 THR A O 1
ATOM 655 N N . ARG A 1 85 ? 2.287 -3.290 5.773 1.00 88.50 85 ARG A N 1
ATOM 656 C CA . ARG A 1 85 ? 1.259 -4.235 5.331 1.00 88.50 85 ARG A CA 1
ATOM 657 C C . ARG A 1 85 ? 0.342 -3.610 4.289 1.00 88.50 85 ARG A C 1
ATOM 659 O O . ARG A 1 85 ? 0.141 -4.213 3.239 1.00 88.50 85 ARG A O 1
ATOM 666 N N . PHE A 1 86 ? -0.124 -2.387 4.543 1.00 90.38 86 PHE A N 1
ATOM 667 C CA . PHE A 1 86 ? -0.925 -1.604 3.603 1.00 90.38 86 PHE A CA 1
ATOM 668 C C . PHE A 1 86 ? -0.234 -1.486 2.242 1.00 90.38 86 PHE A C 1
ATOM 670 O O . PHE A 1 86 ? -0.819 -1.808 1.213 1.00 90.38 86 PHE A O 1
ATOM 677 N N . VAL A 1 87 ? 1.034 -1.069 2.228 1.00 89.62 87 VAL A N 1
ATOM 678 C CA . VAL A 1 87 ? 1.782 -0.858 0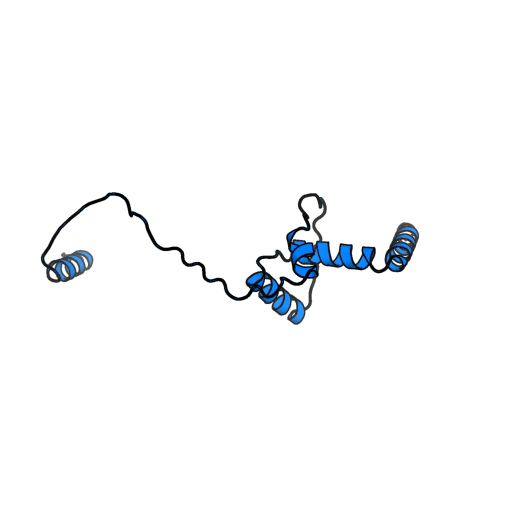.982 1.00 89.62 87 VAL A CA 1
ATOM 679 C C . VAL A 1 87 ? 1.995 -2.170 0.233 1.00 89.62 87 VAL A C 1
ATOM 681 O O . VAL A 1 87 ? 1.766 -2.232 -0.974 1.00 89.62 87 VAL A O 1
ATOM 684 N N . ALA A 1 88 ? 2.397 -3.228 0.939 1.00 89.25 88 ALA A N 1
ATOM 685 C CA . ALA A 1 88 ? 2.601 -4.537 0.329 1.00 89.25 88 ALA A CA 1
ATOM 686 C C . ALA A 1 88 ? 1.301 -5.087 -0.285 1.00 89.25 88 ALA A C 1
ATOM 688 O O . ALA A 1 88 ? 1.321 -5.597 -1.407 1.00 89.25 88 ALA A O 1
ATOM 689 N N . PHE A 1 89 ? 0.173 -4.932 0.413 1.00 91.69 89 PHE A N 1
ATOM 690 C CA . PHE A 1 89 ? -1.138 -5.296 -0.112 1.00 91.69 89 PHE A CA 1
ATOM 691 C C . PHE A 1 89 ? -1.518 -4.449 -1.329 1.00 91.69 89 PHE A C 1
ATOM 693 O O . PHE A 1 89 ? -1.926 -5.002 -2.343 1.00 91.69 89 PHE A O 1
ATOM 700 N N . ALA A 1 90 ? -1.338 -3.127 -1.268 1.00 90.25 90 ALA A N 1
ATOM 701 C CA . ALA A 1 90 ? -1.698 -2.220 -2.354 1.00 90.25 90 ALA A CA 1
ATOM 702 C C . ALA A 1 90 ? -0.944 -2.543 -3.653 1.00 90.25 90 ALA A C 1
ATOM 704 O O . ALA A 1 90 ? -1.554 -2.592 -4.720 1.00 90.25 90 ALA A O 1
ATOM 705 N N . VAL A 1 91 ? 0.361 -2.824 -3.569 1.00 89.00 91 VAL A N 1
ATOM 706 C CA . VAL A 1 91 ? 1.166 -3.221 -4.736 1.00 89.00 91 VAL A CA 1
ATOM 707 C C . VAL A 1 91 ? 0.688 -4.558 -5.297 1.00 89.00 91 VAL A C 1
ATOM 709 O O . VAL A 1 91 ? 0.490 -4.676 -6.506 1.00 89.00 91 VAL A O 1
ATOM 712 N N . LYS A 1 92 ? 0.455 -5.556 -4.436 1.00 89.31 92 LYS A N 1
ATOM 713 C CA . LYS A 1 92 ? -0.073 -6.857 -4.864 1.00 89.31 92 LYS A CA 1
ATOM 714 C C . LYS A 1 92 ? -1.431 -6.704 -5.553 1.00 89.31 92 LYS A C 1
ATOM 716 O O . LYS A 1 92 ? -1.610 -7.185 -6.665 1.00 89.31 92 LYS A O 1
ATOM 721 N N . HIS A 1 93 ? -2.351 -5.989 -4.916 1.00 91.38 93 HIS A N 1
ATOM 722 C CA . HIS A 1 93 ? -3.695 -5.743 -5.422 1.00 91.38 93 HIS A CA 1
ATOM 723 C C . HIS A 1 93 ? -3.671 -4.977 -6.753 1.00 91.38 93 HIS A C 1
ATOM 725 O O . HIS A 1 93 ? -4.463 -5.269 -7.644 1.00 91.38 93 HIS A O 1
ATOM 731 N N . LEU A 1 94 ? -2.744 -4.032 -6.936 1.00 89.69 94 LEU A N 1
ATOM 732 C CA . LEU A 1 94 ? -2.563 -3.331 -8.209 1.00 89.69 94 LEU A CA 1
ATOM 733 C C . LEU A 1 94 ? -2.105 -4.285 -9.322 1.00 89.69 94 LEU A C 1
ATOM 735 O O . LEU A 1 94 ? -2.687 -4.291 -10.402 1.00 89.69 94 LEU A O 1
ATOM 739 N N . VAL A 1 95 ? -1.083 -5.101 -9.058 1.00 88.81 95 VAL A N 1
ATOM 740 C CA . VAL A 1 95 ? -0.531 -6.039 -10.050 1.00 88.81 95 VAL A CA 1
ATOM 741 C C . VAL A 1 95 ? -1.525 -7.147 -10.401 1.00 88.81 95 VAL A C 1
ATOM 743 O O . VAL A 1 95 ? -1.556 -7.594 -11.546 1.00 88.81 95 VAL A O 1
ATOM 746 N N . ASP A 1 96 ? -2.325 -7.594 -9.433 1.00 89.12 96 ASP A N 1
ATOM 747 C CA . ASP A 1 96 ? -3.315 -8.652 -9.639 1.00 89.12 96 ASP A CA 1
ATOM 748 C C . ASP A 1 96 ? -4.534 -8.146 -10.438 1.00 89.12 96 ASP A C 1
ATOM 750 O O . ASP A 1 96 ? -5.068 -8.891 -11.256 1.00 89.12 96 ASP A O 1
ATOM 754 N N . ASN A 1 97 ? -4.935 -6.876 -10.277 1.00 90.44 97 ASN A N 1
ATOM 755 C CA . ASN A 1 97 ? -6.044 -6.285 -11.042 1.00 90.44 97 ASN A CA 1
ATOM 756 C C . ASN A 1 97 ? -5.646 -5.790 -12.442 1.00 90.44 97 ASN A C 1
ATOM 758 O O . ASN A 1 97 ? -6.498 -5.711 -13.323 1.00 90.44 97 ASN A O 1
ATOM 762 N N . TYR A 1 98 ? -4.371 -5.452 -12.659 1.00 90.25 98 TYR A N 1
ATOM 763 C CA . TYR A 1 98 ? -3.875 -4.916 -13.930 1.00 90.25 98 TYR A CA 1
ATOM 764 C C . TYR A 1 98 ? -2.675 -5.733 -14.434 1.00 90.25 98 TYR A C 1
ATOM 766 O O . TYR A 1 98 ? -1.519 -5.346 -14.223 1.00 90.25 98 TYR A O 1
ATOM 774 N N . PRO A 1 99 ? -2.913 -6.864 -15.125 1.00 85.50 99 PRO A N 1
ATOM 775 C CA . PRO A 1 99 ? -1.848 -7.767 -15.559 1.00 85.50 99 PRO A CA 1
ATOM 776 C C . PRO A 1 99 ? -0.884 -7.129 -16.572 1.00 85.50 99 PRO A C 1
ATOM 778 O O . PRO A 1 99 ? 0.284 -7.516 -16.624 1.00 85.50 99 PRO A O 1
ATOM 781 N N . ASP A 1 100 ? -1.318 -6.110 -17.314 1.00 87.81 100 ASP A N 1
ATOM 782 C CA . ASP A 1 100 ? -0.474 -5.374 -18.265 1.00 87.81 100 ASP A CA 1
ATOM 783 C C . ASP A 1 100 ? 0.717 -4.699 -17.573 1.00 87.81 100 ASP A C 1
ATOM 785 O O . ASP A 1 100 ? 1.838 -4.708 -18.086 1.00 87.81 100 ASP A O 1
ATOM 789 N N . ILE A 1 101 ? 0.518 -4.201 -16.347 1.00 86.56 101 ILE A N 1
ATOM 790 C CA . ILE A 1 101 ? 1.588 -3.604 -15.537 1.00 86.56 101 ILE A CA 1
ATOM 791 C C . ILE A 1 101 ? 2.680 -4.642 -15.259 1.00 86.56 101 ILE A C 1
ATOM 793 O O . ILE A 1 101 ? 3.866 -4.320 -15.290 1.00 86.56 101 ILE A O 1
ATOM 797 N N . ARG A 1 102 ? 2.314 -5.914 -15.053 1.00 81.62 102 ARG A N 1
ATOM 798 C CA . ARG A 1 102 ? 3.289 -6.996 -14.856 1.00 81.62 102 ARG A CA 1
ATOM 799 C C . ARG A 1 102 ? 4.160 -7.199 -16.097 1.00 81.62 102 ARG A C 1
ATOM 801 O O . ARG A 1 102 ? 5.353 -7.463 -15.950 1.00 81.62 102 ARG A O 1
ATOM 808 N N . ALA A 1 103 ? 3.586 -7.098 -17.296 1.00 84.88 103 ALA A N 1
ATOM 809 C CA . ALA A 1 103 ? 4.339 -7.213 -18.544 1.00 84.88 103 ALA A CA 1
ATOM 810 C C . ALA A 1 103 ? 5.310 -6.035 -18.717 1.00 84.88 103 ALA A C 1
ATOM 812 O O . ALA A 1 103 ? 6.486 -6.254 -19.007 1.00 84.88 103 ALA A O 1
ATOM 813 N N . ILE A 1 104 ? 4.849 -4.814 -18.438 1.00 85.88 104 ILE A N 1
ATOM 814 C CA . ILE A 1 104 ? 5.666 -3.595 -18.510 1.00 85.88 104 ILE A CA 1
ATOM 815 C C . ILE A 1 104 ? 6.819 -3.645 -17.501 1.00 85.88 104 ILE A C 1
ATOM 817 O O . ILE A 1 104 ? 7.960 -3.385 -17.869 1.00 85.88 104 ILE A O 1
ATOM 821 N N . ILE A 1 105 ? 6.558 -4.035 -16.247 1.00 84.56 105 ILE A N 1
ATOM 822 C CA . ILE A 1 105 ? 7.605 -4.179 -15.221 1.00 84.56 105 ILE A CA 1
ATOM 823 C C . ILE A 1 105 ? 8.660 -5.196 -15.670 1.00 84.56 105 ILE A C 1
ATOM 825 O O . ILE A 1 105 ? 9.853 -4.929 -15.550 1.00 84.56 105 ILE A O 1
ATOM 829 N N . LYS A 1 106 ? 8.244 -6.347 -16.220 1.00 82.94 106 LYS A N 1
ATOM 830 C CA . LYS A 1 106 ? 9.184 -7.354 -16.739 1.00 82.94 106 LYS A CA 1
ATOM 831 C C . LYS A 1 106 ? 10.056 -6.798 -17.863 1.00 82.94 106 LYS A C 1
ATOM 833 O O . LYS A 1 106 ? 11.268 -6.983 -17.816 1.00 82.94 106 LYS A O 1
ATOM 838 N N . GLN A 1 107 ? 9.454 -6.119 -18.839 1.00 84.75 107 GLN A N 1
ATOM 839 C CA . GLN A 1 107 ? 10.189 -5.498 -19.943 1.00 84.75 107 GLN A CA 1
ATOM 840 C C . GLN A 1 107 ? 11.158 -4.424 -19.443 1.00 84.75 107 GLN A C 1
ATOM 842 O O . GLN A 1 107 ? 12.299 -4.368 -19.889 1.00 84.75 107 GLN A O 1
ATOM 847 N N . PHE A 1 108 ? 10.731 -3.598 -18.487 1.00 87.69 108 PHE A N 1
ATOM 848 C CA . PHE A 1 108 ? 11.580 -2.566 -17.905 1.00 87.69 108 PHE A CA 1
ATOM 849 C C . PHE A 1 108 ? 12.798 -3.167 -17.196 1.00 87.69 108 PHE A C 1
ATOM 851 O O . PHE A 1 108 ? 13.915 -2.734 -17.459 1.00 87.69 108 PHE A O 1
ATOM 858 N N . ILE A 1 109 ? 12.611 -4.193 -16.357 1.00 83.19 109 ILE A N 1
ATOM 859 C CA . ILE A 1 109 ? 13.718 -4.859 -15.648 1.00 83.19 109 ILE A CA 1
ATOM 860 C C . ILE A 1 109 ? 14.709 -5.476 -16.645 1.00 83.19 109 ILE A C 1
ATOM 862 O O . ILE A 1 109 ? 15.900 -5.210 -16.547 1.00 83.19 109 ILE A O 1
ATOM 866 N N . GLN A 1 110 ? 14.220 -6.213 -17.649 1.00 80.31 110 GLN A N 1
ATOM 867 C CA . GLN A 1 110 ? 15.070 -6.840 -18.675 1.00 80.31 110 GLN A CA 1
ATOM 868 C C . GLN A 1 110 ? 15.913 -5.827 -19.458 1.00 80.31 110 GLN A C 1
ATOM 870 O O . GLN A 1 110 ? 17.061 -6.101 -19.783 1.00 80.31 110 GLN A O 1
ATOM 875 N N . ASN A 1 111 ? 15.356 -4.651 -19.747 1.00 78.06 111 ASN A N 1
ATOM 876 C CA . ASN A 1 111 ? 16.074 -3.598 -20.462 1.00 78.06 111 ASN A CA 1
ATOM 877 C C . ASN A 1 111 ? 17.026 -2.802 -19.553 1.00 78.06 111 ASN A C 1
ATOM 879 O O . ASN A 1 111 ? 17.960 -2.181 -20.052 1.00 78.06 111 ASN A O 1
ATOM 883 N N . SER A 1 112 ? 16.793 -2.806 -18.238 1.00 70.81 112 SER A N 1
ATOM 884 C CA . SER A 1 112 ? 17.615 -2.084 -17.258 1.00 70.81 112 SER A CA 1
ATOM 885 C C . SER A 1 112 ? 18.911 -2.820 -16.917 1.00 70.81 112 SER A C 1
ATOM 887 O O . SER A 1 112 ? 19.892 -2.165 -16.597 1.00 70.81 112 SER A O 1
ATOM 889 N N . ASP A 1 113 ? 18.943 -4.153 -17.034 1.00 58.38 113 ASP A N 1
ATOM 890 C CA . ASP A 1 113 ? 20.155 -4.971 -16.833 1.00 58.38 113 ASP A CA 1
ATOM 891 C C . ASP A 1 113 ? 21.214 -4.781 -17.949 1.00 58.38 113 ASP A C 1
ATOM 893 O O . ASP A 1 113 ? 22.312 -5.334 -17.873 1.00 58.38 113 ASP A O 1
ATOM 897 N N . HIS A 1 114 ? 20.898 -4.007 -18.995 1.00 54.75 114 HIS A N 1
ATOM 898 C CA . HIS A 1 114 ? 21.799 -3.670 -20.104 1.00 54.75 114 HIS A CA 1
ATOM 899 C C . HIS A 1 114 ? 22.441 -2.268 -20.003 1.00 54.75 114 HIS A C 1
ATOM 901 O O . HIS A 1 114 ? 23.136 -1.864 -20.939 1.00 54.75 114 HIS A O 1
ATOM 907 N N . LEU A 1 115 ? 22.220 -1.534 -18.904 1.00 45.69 115 LEU A N 1
ATOM 908 C CA . LEU A 1 115 ? 22.837 -0.232 -18.589 1.00 45.69 115 LEU A CA 1
ATOM 909 C C . LEU A 1 115 ? 23.899 -0.372 -17.494 1.00 45.69 115 LEU A C 1
ATOM 911 O O . LEU A 1 115 ? 24.933 0.323 -17.614 1.00 45.69 115 LEU A O 1
#

Radius of gyration: 28.74 Å; Cα contacts (8 Å, |Δi|>4): 22; chains: 1; bounding box: 48×34×81 Å

Mean predicted aligned error: 17.15 Å